Protein AF-A0A563CEE9-F1 (afdb_monomer_lite)

Foldseek 3Di:
DDDDDPPDDPPDDDPDPDDLPQADPVRHGVDDDDDPDDCVPCVVPPDPPDDDLLQALVSLLVVLVPDDPVVLVVDDDDYPSNVVNSVLVVCVVVVDPVNVVVVVVVCCVPVNDDDDDDPPPDDPPDQPDDPPDGDDDDPPPPVVVVVVVVD

Sequence (151 aa):
MQKNQLYQEANMSTATNQAVNGRDENGRFAIGNKPTVGFHTNPERRSDGRWRKEDSVTYQYRRMLAMTDDELDAFIPETQAQKIAKMRIMRAVRDDDKSLAETKEITDRTEGKARQNIGIETDEKAVPIIRGFVIPTLPDGYIDEHIAKAR

Secondary structure (DSSP, 8-state):
--------------SS----TTB-TTSSBSS----SSSTTT-GGGS-S----GGG-HHHHHHHHTTS-HHHHHHPPP-SHHHHHHHHHHHHHHTT-HHHHHHHHHHHHHHT-PPPP-------TTS--EETTEE--PPPTTHHHHHHHTT-

Radius of gyration: 38.76 Å; chains: 1; bounding box: 78×54×120 Å

Structure (mmCIF, N/CA/C/O backbone):
data_AF-A0A563CEE9-F1
#
_entry.id   AF-A0A563CEE9-F1
#
loop_
_atom_site.group_PDB
_atom_site.id
_atom_site.type_symbol
_atom_site.label_atom_id
_atom_site.label_alt_id
_atom_site.label_comp_id
_atom_site.label_asym_id
_atom_site.label_entity_id
_atom_site.label_seq_id
_atom_site.pdbx_PDB_ins_code
_atom_site.Cartn_x
_atom_site.Cartn_y
_atom_site.Cartn_z
_atom_site.occupancy
_atom_site.B_iso_or_equiv
_atom_site.auth_seq_id
_atom_site.auth_comp_id
_atom_site.auth_asym_id
_atom_site.auth_atom_id
_atom_site.pdbx_PDB_model_num
ATOM 1 N N . MET A 1 1 ? 59.895 20.267 -48.306 1.00 39.19 1 MET A N 1
ATOM 2 C CA . MET A 1 1 ? 60.537 21.143 -47.304 1.00 39.19 1 MET A CA 1
ATOM 3 C C . MET A 1 1 ? 59.492 21.545 -46.279 1.00 39.19 1 MET A C 1
ATOM 5 O O . MET A 1 1 ? 58.418 21.977 -46.668 1.00 39.19 1 MET A O 1
ATOM 9 N N . GLN A 1 2 ? 59.797 21.315 -45.003 1.00 42.09 2 GLN A N 1
ATOM 10 C CA . GLN A 1 2 ? 58.998 21.689 -43.833 1.00 42.09 2 GLN A CA 1
ATOM 11 C C . GLN A 1 2 ? 58.741 23.201 -43.769 1.00 42.09 2 GLN A C 1
ATOM 13 O O . GLN A 1 2 ? 59.584 23.975 -44.220 1.00 42.09 2 GLN A O 1
ATOM 18 N N . LYS A 1 3 ? 57.669 23.598 -43.072 1.00 39.09 3 LYS A N 1
ATOM 19 C CA . LYS A 1 3 ? 57.763 24.551 -41.952 1.00 39.09 3 LYS A CA 1
ATOM 20 C C . LYS A 1 3 ? 56.508 24.464 -41.078 1.00 39.09 3 LYS A C 1
ATOM 22 O O . LYS A 1 3 ? 55.465 25.022 -41.393 1.00 39.09 3 LYS A O 1
ATOM 27 N N . ASN A 1 4 ? 56.666 23.731 -39.975 1.00 47.94 4 ASN A N 1
ATOM 28 C CA . ASN A 1 4 ? 55.843 23.827 -38.777 1.00 47.94 4 ASN A CA 1
ATOM 29 C C . ASN A 1 4 ? 55.803 25.291 -38.329 1.00 47.94 4 ASN A C 1
ATOM 31 O O . ASN A 1 4 ? 56.856 25.867 -38.056 1.00 47.94 4 ASN A O 1
ATOM 35 N N . GLN A 1 5 ? 54.616 25.878 -38.220 1.00 45.66 5 GLN A N 1
ATOM 36 C CA . GLN A 1 5 ? 54.430 27.088 -37.428 1.00 45.66 5 GLN A CA 1
ATOM 37 C C . GLN A 1 5 ? 53.781 26.663 -36.115 1.00 45.66 5 GLN A C 1
ATOM 39 O O . GLN A 1 5 ? 52.576 26.459 -36.018 1.00 45.66 5 GLN A O 1
ATOM 44 N N . LEU A 1 6 ? 54.653 26.431 -35.132 1.00 40.00 6 LEU A N 1
ATOM 45 C CA . LEU A 1 6 ? 54.312 26.369 -33.719 1.00 40.00 6 LEU A CA 1
ATOM 46 C C . LEU A 1 6 ? 53.615 27.681 -33.345 1.00 40.00 6 LEU A C 1
ATOM 48 O O . LEU A 1 6 ? 54.248 28.736 -33.357 1.00 40.00 6 LEU A O 1
ATOM 52 N N . TYR A 1 7 ? 52.331 27.609 -33.004 1.00 44.75 7 TYR A N 1
ATOM 53 C CA . TYR A 1 7 ? 51.669 28.679 -32.273 1.00 44.75 7 TYR A CA 1
ATOM 54 C C . TYR A 1 7 ? 52.314 28.744 -30.887 1.00 44.75 7 TYR A C 1
ATOM 56 O O . TYR A 1 7 ? 52.130 27.856 -30.058 1.00 44.75 7 TYR A O 1
ATOM 64 N N . GLN A 1 8 ? 53.147 29.759 -30.665 1.00 46.97 8 GLN A N 1
ATOM 65 C CA . GLN A 1 8 ? 53.624 30.097 -29.333 1.00 46.97 8 GLN A CA 1
ATOM 66 C C . GLN A 1 8 ? 52.445 30.689 -28.559 1.00 46.97 8 GLN A C 1
ATOM 68 O O . GLN A 1 8 ? 52.045 31.827 -28.800 1.00 46.97 8 GLN A O 1
ATOM 73 N N . GLU A 1 9 ? 51.869 29.902 -27.654 1.00 49.38 9 GLU A N 1
ATOM 74 C CA . GLU A 1 9 ? 50.927 30.402 -26.658 1.00 49.38 9 GLU A CA 1
ATOM 75 C C . GLU A 1 9 ? 51.683 31.358 -25.729 1.00 49.38 9 GLU A C 1
ATOM 77 O O . GLU A 1 9 ? 52.575 30.964 -24.973 1.00 49.38 9 GLU A O 1
ATOM 82 N N . ALA A 1 10 ? 51.368 32.648 -25.833 1.00 44.09 10 ALA A N 1
ATOM 83 C CA . ALA A 1 10 ? 51.857 33.660 -24.916 1.00 44.09 10 ALA A CA 1
ATOM 84 C C . ALA A 1 10 ? 51.265 33.385 -23.524 1.00 44.09 10 ALA A C 1
ATOM 86 O O . ALA A 1 10 ? 50.121 33.733 -23.238 1.00 44.09 10 ALA A O 1
ATOM 87 N N . ASN A 1 11 ? 52.050 32.738 -22.661 1.00 51.03 11 ASN A N 1
ATOM 88 C CA . ASN A 1 11 ? 51.728 32.560 -21.248 1.00 51.03 11 ASN A CA 1
ATOM 89 C C . ASN A 1 11 ? 51.776 33.919 -20.534 1.00 51.03 11 ASN A C 1
ATOM 91 O O . ASN A 1 11 ? 52.818 34.340 -20.033 1.00 51.03 11 ASN A O 1
ATOM 95 N N . MET A 1 12 ? 50.638 34.609 -20.496 1.00 49.78 12 MET A N 1
ATOM 96 C CA . MET A 1 12 ? 50.427 35.771 -19.636 1.00 49.78 12 MET A CA 1
ATOM 97 C C . MET A 1 12 ? 50.393 35.313 -18.172 1.00 49.78 12 MET A C 1
ATOM 99 O O . MET A 1 12 ? 49.578 34.470 -17.790 1.00 49.78 12 MET A O 1
ATOM 103 N N . SER A 1 13 ? 51.284 35.859 -17.341 1.00 51.66 13 SER A N 1
ATOM 104 C CA . SER A 1 13 ? 51.340 35.540 -15.914 1.00 51.66 13 SER A CA 1
ATOM 105 C C . SER A 1 13 ? 50.078 36.044 -15.211 1.00 51.66 13 SER A C 1
ATOM 107 O O . SER A 1 13 ? 49.815 37.241 -15.121 1.00 51.66 13 SER A O 1
ATOM 109 N N . THR A 1 14 ? 49.2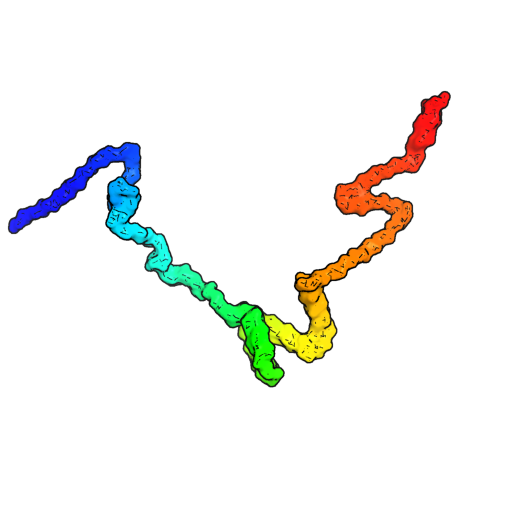69 35.111 -14.715 1.00 54.09 14 THR A N 1
ATOM 110 C CA . THR A 1 14 ? 48.040 35.419 -13.975 1.00 54.09 14 THR A CA 1
ATOM 111 C C . THR A 1 14 ? 48.295 35.219 -12.481 1.00 54.09 14 THR A C 1
ATOM 113 O O . THR A 1 14 ? 48.956 34.262 -12.089 1.00 54.09 14 THR A O 1
ATOM 116 N N . ALA A 1 15 ? 47.760 36.100 -11.629 1.00 60.78 15 ALA A N 1
ATOM 117 C CA . ALA A 1 15 ? 47.974 36.100 -10.173 1.00 60.78 15 ALA A CA 1
ATOM 118 C C . ALA A 1 15 ? 47.393 34.877 -9.424 1.00 60.78 15 ALA A C 1
ATOM 120 O O . ALA A 1 15 ? 47.476 34.798 -8.200 1.00 60.78 15 ALA A O 1
ATOM 121 N N . THR A 1 16 ? 46.788 33.923 -10.135 1.00 60.62 16 THR A N 1
ATOM 122 C CA . THR A 1 16 ? 46.193 32.718 -9.551 1.00 60.62 16 THR A CA 1
ATOM 123 C C . THR A 1 16 ? 46.638 31.491 -10.341 1.00 60.62 16 THR A C 1
ATOM 125 O O . THR A 1 16 ? 46.654 31.519 -11.568 1.00 60.62 16 THR A O 1
ATOM 128 N N . ASN A 1 17 ? 46.962 30.395 -9.646 1.00 59.94 17 ASN A N 1
ATOM 129 C CA . ASN A 1 17 ? 47.381 29.113 -10.242 1.00 59.94 17 ASN A CA 1
ATOM 130 C C . ASN A 1 17 ? 46.241 28.371 -10.973 1.00 59.94 17 ASN A C 1
ATOM 132 O O . ASN A 1 17 ? 46.300 27.154 -11.150 1.00 59.94 17 ASN A O 1
ATOM 136 N N . GLN A 1 18 ? 45.166 29.062 -11.352 1.00 61.28 18 GLN A N 1
ATOM 137 C CA . GLN A 1 18 ? 44.087 28.444 -12.104 1.00 61.28 18 GLN A CA 1
ATOM 138 C C . GLN A 1 18 ? 44.469 28.410 -13.580 1.00 61.28 18 GLN A C 1
ATOM 140 O O . GLN A 1 18 ? 44.659 29.447 -14.208 1.00 61.28 18 GLN A O 1
ATOM 145 N N . ALA A 1 19 ? 44.576 27.205 -14.140 1.00 59.06 19 ALA A N 1
ATOM 146 C CA . ALA A 1 19 ? 44.767 27.029 -15.571 1.00 59.06 19 ALA A CA 1
ATOM 147 C C . ALA A 1 19 ? 43.533 27.573 -16.316 1.00 59.06 19 ALA A C 1
ATOM 149 O O . ALA A 1 19 ? 42.444 27.001 -16.236 1.00 59.06 19 ALA A O 1
ATOM 150 N N . VAL A 1 20 ? 43.703 28.681 -17.040 1.00 60.09 20 VAL A N 1
ATOM 151 C CA . VAL A 1 20 ? 42.645 29.349 -17.826 1.00 60.09 20 VAL A CA 1
ATOM 152 C C . VAL A 1 20 ? 42.564 28.773 -19.249 1.00 60.09 20 VAL A C 1
ATOM 154 O O . VAL A 1 20 ? 42.127 29.430 -20.188 1.00 60.09 20 VAL A O 1
ATOM 157 N N . ASN A 1 21 ? 42.985 27.523 -19.443 1.00 63.34 21 ASN A N 1
ATOM 158 C CA . ASN A 1 21 ? 42.959 26.907 -20.765 1.00 63.34 21 ASN A CA 1
ATOM 159 C C . ASN A 1 21 ? 41.515 26.534 -21.129 1.00 63.34 21 ASN A C 1
ATOM 161 O O . ASN A 1 21 ? 40.861 25.762 -20.426 1.00 63.34 21 ASN A O 1
ATOM 165 N N . GLY A 1 22 ? 41.011 27.101 -22.230 1.00 67.00 22 GLY A N 1
ATOM 166 C CA . GLY A 1 22 ? 39.672 26.816 -22.754 1.00 67.00 22 GLY A CA 1
ATOM 167 C C . GLY A 1 22 ? 38.534 27.643 -22.146 1.00 67.00 22 GLY A C 1
ATOM 168 O O . GLY A 1 22 ? 37.387 27.189 -22.182 1.00 67.00 22 GLY A O 1
ATOM 169 N N . ARG A 1 23 ? 38.813 28.836 -21.598 1.00 70.75 23 ARG A N 1
ATOM 170 C CA . ARG A 1 23 ? 37.794 29.785 -21.109 1.00 70.75 23 ARG A CA 1
ATOM 171 C C . ARG A 1 23 ? 37.804 31.104 -21.891 1.00 70.75 23 ARG A C 1
ATOM 173 O O . ARG A 1 23 ? 38.849 31.506 -22.388 1.00 70.75 23 ARG A O 1
ATOM 180 N N . ASP A 1 24 ? 36.642 31.739 -22.025 1.00 75.88 24 ASP A N 1
ATOM 181 C CA . ASP A 1 24 ? 36.481 33.070 -22.611 1.00 75.88 24 ASP A CA 1
ATOM 182 C C . ASP A 1 24 ? 36.863 34.181 -21.614 1.00 75.88 24 ASP A C 1
ATOM 184 O O . ASP A 1 24 ? 37.084 33.935 -20.426 1.00 75.88 24 ASP A O 1
ATOM 188 N N . GLU A 1 25 ? 36.928 35.420 -22.102 1.00 75.44 25 GLU A N 1
ATOM 189 C CA . GLU A 1 25 ? 37.231 36.628 -21.314 1.00 75.44 25 GLU A CA 1
ATOM 190 C C . GLU A 1 25 ? 36.255 36.874 -20.146 1.00 75.44 25 GLU A C 1
ATOM 192 O O . GLU A 1 25 ? 36.588 37.567 -19.188 1.00 75.44 25 GLU A O 1
ATOM 197 N N . ASN A 1 26 ? 35.075 36.248 -20.188 1.00 75.00 26 ASN A N 1
ATOM 198 C CA . ASN A 1 26 ? 34.048 36.307 -19.151 1.00 75.00 26 ASN A CA 1
ATOM 199 C C . ASN A 1 26 ? 34.089 35.083 -18.208 1.00 75.00 26 ASN A C 1
ATOM 201 O O . ASN A 1 26 ? 33.186 34.898 -17.388 1.00 75.00 26 ASN A O 1
ATOM 205 N N . GLY A 1 27 ? 35.109 34.223 -18.319 1.00 71.44 27 GLY A N 1
ATOM 206 C CA . GLY A 1 27 ? 35.328 33.044 -17.475 1.00 71.44 27 GLY A CA 1
ATOM 207 C C . GLY A 1 27 ? 34.467 31.815 -17.806 1.00 71.44 27 GLY A C 1
ATOM 208 O O . GLY A 1 27 ? 34.551 30.798 -17.100 1.00 71.44 27 GLY A O 1
ATOM 209 N N . ARG A 1 28 ? 33.654 31.865 -18.867 1.00 74.88 28 ARG A N 1
ATOM 210 C CA . ARG A 1 28 ? 32.862 30.732 -19.378 1.00 74.88 28 ARG A CA 1
ATOM 211 C C . ARG A 1 28 ? 33.749 29.814 -20.208 1.00 74.88 28 ARG A C 1
ATOM 213 O O . ARG A 1 28 ? 34.802 30.216 -20.671 1.00 74.88 28 ARG A O 1
ATOM 220 N N . PHE A 1 29 ? 33.349 28.565 -20.412 1.00 75.38 29 PHE A N 1
ATOM 221 C CA . PHE A 1 29 ? 34.121 27.644 -21.251 1.00 75.38 29 PHE A CA 1
ATOM 222 C C . PHE A 1 29 ? 33.949 27.992 -22.737 1.00 75.38 29 PHE A C 1
ATOM 224 O O . PHE A 1 29 ? 32.821 28.047 -23.221 1.00 75.38 29 PHE A O 1
ATOM 231 N N . ALA A 1 30 ? 35.057 28.202 -23.450 1.00 68.12 30 ALA A N 1
ATOM 232 C CA . ALA A 1 30 ? 35.077 28.608 -24.859 1.00 68.12 30 ALA A CA 1
ATOM 233 C C . ALA A 1 30 ? 34.557 27.507 -25.805 1.00 68.12 30 ALA A C 1
ATOM 235 O O . ALA A 1 30 ? 33.985 27.792 -26.853 1.00 68.12 30 ALA A O 1
ATOM 236 N N . ILE A 1 31 ? 34.717 26.239 -25.415 1.00 65.56 31 ILE A N 1
ATOM 237 C CA . ILE A 1 31 ? 34.140 25.059 -26.069 1.00 65.56 31 ILE A CA 1
ATOM 238 C C . ILE A 1 31 ? 33.432 24.232 -24.997 1.00 65.56 31 ILE A C 1
ATOM 240 O O . ILE A 1 31 ? 33.919 24.125 -23.872 1.00 65.56 31 ILE A O 1
ATOM 244 N N . GLY A 1 32 ? 32.266 23.674 -25.344 1.00 65.31 32 GLY A N 1
ATOM 245 C CA . GLY A 1 32 ? 31.358 22.991 -24.420 1.00 65.31 32 GLY A CA 1
ATOM 246 C C . GLY A 1 32 ? 32.079 22.087 -23.420 1.00 65.31 32 GLY A C 1
ATOM 247 O O . GLY A 1 32 ? 32.660 21.069 -23.792 1.00 65.31 32 GLY A O 1
ATOM 248 N N . ASN A 1 33 ? 32.013 22.458 -22.141 1.00 69.69 33 ASN A N 1
ATOM 249 C CA . ASN A 1 33 ? 32.624 21.697 -21.062 1.00 69.69 33 ASN A CA 1
ATOM 250 C C . ASN A 1 33 ? 31.794 20.444 -20.782 1.00 69.69 33 ASN A C 1
ATOM 252 O O . ASN A 1 33 ? 30.830 20.470 -20.016 1.00 69.69 33 ASN A O 1
ATOM 256 N N . LYS A 1 34 ? 32.148 19.343 -21.442 1.00 66.00 34 LYS A N 1
ATOM 257 C CA . LYS A 1 34 ? 31.639 18.026 -21.074 1.00 66.00 34 LYS A CA 1
ATOM 258 C C . LYS A 1 34 ? 32.531 17.493 -19.955 1.00 66.00 34 LYS A C 1
ATOM 260 O O . LYS A 1 34 ? 33.723 17.312 -20.197 1.00 66.00 34 LYS A O 1
ATOM 265 N N . PRO A 1 35 ? 31.992 17.227 -18.753 1.00 69.31 35 PRO A N 1
ATOM 266 C CA . PRO A 1 35 ? 32.803 16.674 -17.683 1.00 69.31 35 PRO A CA 1
ATOM 267 C C . PRO A 1 35 ? 33.367 15.317 -18.120 1.00 69.31 35 PRO A C 1
ATOM 269 O O . PRO A 1 35 ? 32.661 14.510 -18.731 1.00 69.31 35 PRO A O 1
ATOM 272 N N . THR A 1 36 ? 34.645 15.071 -17.816 1.00 69.12 36 THR A N 1
ATOM 273 C CA . THR A 1 36 ? 35.376 13.846 -18.195 1.00 69.12 36 THR A CA 1
ATOM 274 C C . THR A 1 36 ? 34.655 12.578 -17.726 1.00 69.12 36 THR A C 1
ATOM 276 O O . THR A 1 36 ? 34.704 11.538 -18.381 1.00 69.12 36 THR A O 1
ATOM 279 N N . VAL A 1 37 ? 33.919 12.683 -16.619 1.00 67.31 37 VAL A N 1
ATOM 280 C CA . VAL A 1 37 ? 33.059 11.636 -16.068 1.00 67.31 37 VAL A CA 1
ATOM 281 C C . VAL A 1 37 ? 31.636 12.174 -15.886 1.00 67.31 37 VAL A C 1
ATOM 283 O O . VAL A 1 37 ? 31.444 13.276 -15.377 1.00 67.31 37 VAL A O 1
ATOM 286 N N . GLY A 1 38 ? 30.622 11.418 -16.314 1.00 68.62 38 GLY A N 1
ATOM 287 C CA . GLY A 1 38 ? 29.217 11.806 -16.161 1.00 68.62 38 GLY A CA 1
ATOM 288 C C . GLY A 1 38 ? 28.229 10.782 -16.722 1.00 68.62 38 GLY A C 1
ATOM 289 O O . GLY A 1 38 ? 28.604 9.673 -17.104 1.00 68.62 38 GLY A O 1
ATOM 290 N N . PHE A 1 39 ? 26.948 11.160 -16.792 1.00 65.25 39 PHE A N 1
ATOM 291 C CA . PHE A 1 39 ? 2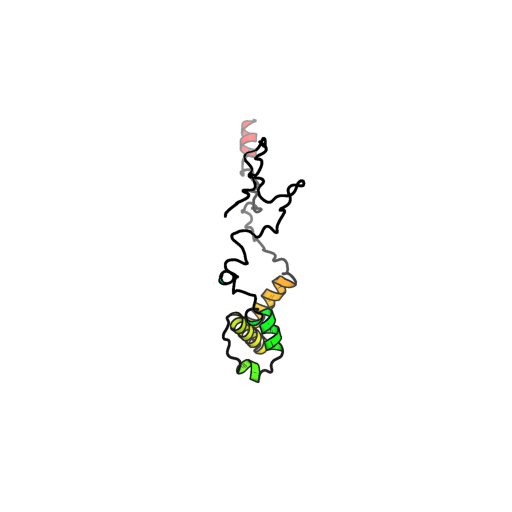5.851 10.304 -17.278 1.00 65.25 39 PHE A CA 1
ATOM 292 C C . PHE A 1 39 ? 26.004 9.833 -18.736 1.00 65.25 39 PHE A C 1
ATOM 294 O O . PHE A 1 39 ? 25.261 8.951 -19.173 1.00 65.25 39 PHE A O 1
ATOM 301 N N . HIS A 1 40 ? 26.912 10.446 -19.497 1.00 68.00 40 HIS A N 1
ATO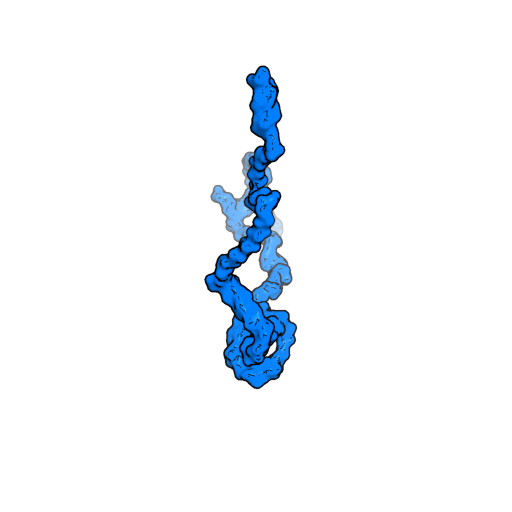M 302 C CA . HIS A 1 40 ? 27.296 10.095 -20.867 1.00 68.00 40 HIS A CA 1
ATOM 303 C C . HIS A 1 40 ? 28.454 9.092 -20.940 1.00 68.00 40 HIS A C 1
ATOM 305 O O . HIS A 1 40 ? 28.584 8.425 -21.957 1.00 68.00 40 HIS A O 1
ATOM 311 N N . THR A 1 41 ? 29.275 8.974 -19.891 1.00 74.69 41 THR A N 1
ATOM 312 C CA . THR A 1 41 ? 30.490 8.139 -19.891 1.00 74.69 41 THR A CA 1
ATOM 313 C C . THR A 1 41 ? 30.187 6.673 -19.585 1.00 74.69 41 THR A C 1
ATOM 315 O O . THR A 1 41 ? 30.772 5.796 -20.199 1.00 74.69 41 THR A O 1
ATOM 318 N N . ASN A 1 42 ? 29.258 6.401 -18.661 1.00 70.38 42 ASN A N 1
ATOM 319 C CA . ASN A 1 42 ? 28.846 5.043 -18.285 1.00 70.38 42 ASN A CA 1
ATOM 320 C C . ASN A 1 42 ? 27.313 4.937 -18.288 1.00 70.38 42 ASN A C 1
ATOM 322 O O . ASN A 1 42 ? 26.693 4.995 -17.221 1.00 70.38 42 ASN A O 1
ATOM 326 N N . PRO A 1 43 ? 26.678 4.823 -19.468 1.00 69.88 43 PRO A N 1
ATOM 327 C CA . PRO A 1 43 ? 25.222 4.737 -19.577 1.00 69.88 43 PRO A CA 1
ATOM 328 C C . PRO A 1 43 ? 24.643 3.502 -18.870 1.00 69.88 43 PRO A C 1
ATOM 330 O O . PRO A 1 43 ? 23.510 3.558 -18.410 1.00 69.88 43 PRO A O 1
ATOM 333 N N . GLU A 1 44 ? 25.431 2.439 -18.707 1.00 72.25 44 GLU A N 1
ATOM 334 C CA . GLU A 1 44 ? 25.078 1.215 -17.970 1.00 72.25 44 GLU A CA 1
ATOM 335 C C . GLU A 1 44 ? 24.920 1.436 -16.456 1.00 72.25 44 GLU A C 1
ATOM 337 O O . GLU A 1 44 ? 24.208 0.694 -15.794 1.00 72.25 44 GLU A O 1
ATOM 342 N N . ARG A 1 45 ? 25.536 2.488 -15.891 1.00 68.12 45 ARG A N 1
ATOM 343 C CA . ARG A 1 45 ? 25.342 2.885 -14.480 1.00 68.12 45 ARG A CA 1
ATOM 344 C C . ARG A 1 45 ? 24.076 3.711 -14.262 1.00 68.12 45 ARG A C 1
ATOM 346 O O . ARG A 1 45 ? 23.823 4.173 -13.149 1.00 68.12 45 ARG A O 1
ATOM 353 N N . ARG A 1 46 ? 23.295 3.966 -15.314 1.00 68.56 46 ARG A N 1
ATOM 354 C CA . ARG A 1 46 ? 21.969 4.561 -15.152 1.00 68.56 46 ARG A CA 1
ATOM 355 C C . ARG A 1 46 ? 21.097 3.506 -14.486 1.00 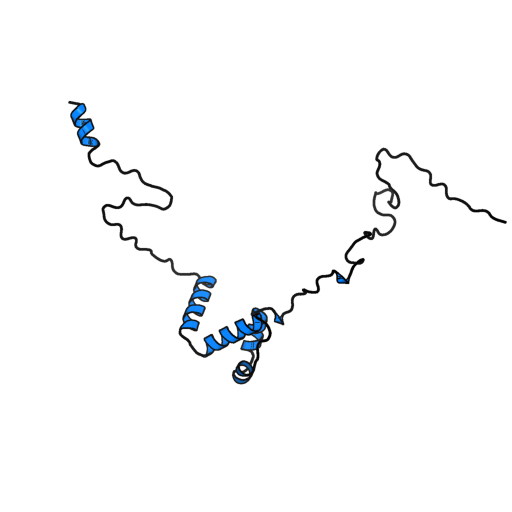68.56 46 ARG A C 1
ATOM 357 O O . ARG A 1 46 ? 20.951 2.426 -15.038 1.00 68.56 46 ARG A O 1
ATOM 364 N N . SER A 1 47 ? 20.547 3.833 -13.316 1.00 65.19 47 SER A N 1
ATOM 365 C CA . SER A 1 47 ? 19.621 2.950 -12.601 1.00 65.19 47 SER A CA 1
ATOM 366 C C . SER A 1 47 ? 18.568 2.394 -13.568 1.00 65.19 47 SER A C 1
ATOM 368 O O . SER A 1 47 ? 17.828 3.146 -14.211 1.00 65.19 47 SER A O 1
ATOM 370 N N . ASP A 1 48 ? 18.543 1.073 -13.681 1.00 65.19 48 ASP A N 1
ATOM 371 C CA . ASP A 1 48 ? 17.516 0.272 -14.341 1.00 65.19 48 ASP A CA 1
ATOM 372 C C . ASP A 1 48 ? 16.236 0.178 -13.491 1.00 65.19 48 ASP A C 1
ATOM 374 O O . ASP A 1 48 ? 15.167 -0.149 -14.013 1.00 65.19 48 ASP A O 1
ATOM 378 N N . GLY A 1 49 ? 16.324 0.564 -12.211 1.00 66.81 49 GLY A N 1
ATOM 379 C CA . GLY A 1 49 ? 15.249 0.686 -11.223 1.00 66.81 49 GLY A CA 1
ATOM 380 C C . GLY A 1 49 ? 14.270 1.828 -11.498 1.00 66.81 49 GLY A C 1
ATOM 381 O O . GLY A 1 49 ? 13.930 2.610 -10.609 1.00 66.81 49 GLY A O 1
ATOM 382 N N . ARG A 1 50 ? 13.820 1.956 -12.748 1.00 73.56 50 ARG A N 1
ATOM 383 C CA . ARG A 1 50 ? 12.704 2.831 -13.101 1.00 73.56 50 ARG A CA 1
ATOM 384 C C . ARG A 1 50 ? 11.449 2.328 -12.406 1.00 73.56 50 ARG A C 1
ATOM 386 O O . ARG A 1 50 ? 11.203 1.126 -12.353 1.00 73.56 50 ARG A O 1
ATOM 393 N N . TRP A 1 51 ? 10.640 3.264 -11.924 1.00 79.94 51 TRP A N 1
ATOM 394 C CA . TRP A 1 51 ? 9.340 2.939 -11.358 1.00 79.94 51 TRP A CA 1
ATOM 395 C C . TRP A 1 51 ? 8.494 2.179 -12.384 1.00 79.94 51 TRP A C 1
ATOM 397 O O . TRP A 1 51 ? 8.294 2.649 -13.507 1.00 79.94 51 TRP A O 1
ATOM 407 N N . ARG A 1 52 ? 8.002 1.007 -11.983 1.00 80.88 52 ARG A N 1
ATOM 408 C CA . ARG A 1 52 ? 7.040 0.214 -12.742 1.00 80.88 52 ARG A CA 1
ATOM 409 C C . ARG A 1 52 ? 5.703 0.292 -12.030 1.00 80.88 52 ARG A C 1
ATOM 411 O O . ARG A 1 52 ? 5.620 0.113 -10.815 1.00 80.88 52 ARG A O 1
ATOM 418 N N . LYS A 1 53 ? 4.641 0.559 -12.786 1.00 82.25 53 LYS A N 1
ATOM 419 C CA . LYS A 1 53 ? 3.287 0.635 -12.222 1.00 82.25 53 LYS A CA 1
ATOM 420 C C . LYS A 1 53 ? 2.853 -0.713 -11.649 1.00 82.25 53 LYS A C 1
ATOM 422 O O . LYS A 1 53 ? 2.104 -0.750 -10.682 1.00 82.25 53 LYS A O 1
ATOM 427 N N . GLU A 1 54 ? 3.371 -1.808 -12.196 1.00 83.81 54 GLU A N 1
ATOM 428 C CA . GLU A 1 54 ? 3.093 -3.176 -11.769 1.00 83.81 54 GLU A CA 1
ATOM 429 C C . GLU A 1 54 ? 3.550 -3.450 -10.327 1.00 83.81 54 GLU A C 1
ATOM 431 O O . GLU A 1 54 ? 2.935 -4.274 -9.644 1.00 83.81 54 GLU A O 1
ATOM 436 N N . ASP A 1 55 ? 4.551 -2.709 -9.845 1.00 82.38 55 ASP A N 1
ATOM 437 C CA . ASP A 1 55 ? 5.076 -2.794 -8.478 1.00 82.38 55 ASP A CA 1
ATOM 438 C C . ASP A 1 55 ? 4.310 -1.887 -7.498 1.00 82.38 55 ASP A C 1
ATOM 440 O O . ASP A 1 55 ? 4.547 -1.911 -6.290 1.00 82.38 55 ASP A O 1
ATOM 444 N N . SER A 1 56 ? 3.359 -1.086 -7.992 1.00 85.38 56 SER A N 1
ATOM 445 C CA . SER A 1 56 ? 2.528 -0.212 -7.169 1.00 85.38 56 SER A CA 1
ATOM 446 C C . SER A 1 56 ? 1.234 -0.901 -6.743 1.00 85.38 56 SER A C 1
ATOM 448 O O . SER A 1 56 ? 0.403 -1.287 -7.566 1.00 85.38 56 SER A O 1
ATOM 450 N N . VAL A 1 57 ? 1.008 -0.961 -5.430 1.00 84.38 57 VAL A N 1
ATOM 451 C CA . VAL A 1 57 ? -0.224 -1.500 -4.834 1.00 84.38 57 VAL A CA 1
ATOM 452 C C . VAL A 1 57 ? -1.468 -0.746 -5.327 1.00 84.38 57 VAL A C 1
ATOM 454 O O . VAL A 1 57 ? -2.479 -1.365 -5.643 1.00 84.38 57 VAL A O 1
ATOM 457 N N . THR A 1 58 ? -1.388 0.579 -5.479 1.00 83.19 58 THR A N 1
ATOM 458 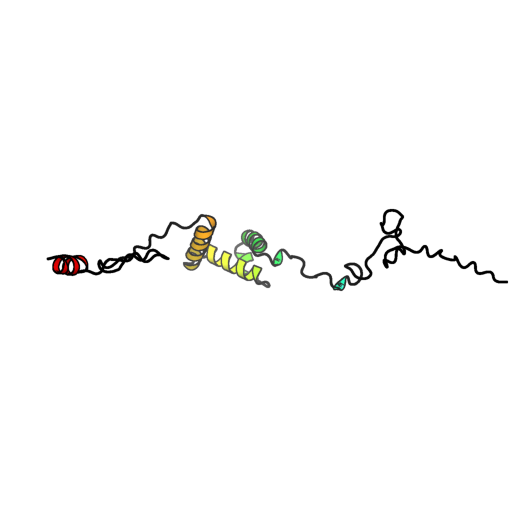C CA . THR A 1 58 ? -2.505 1.407 -5.967 1.00 83.19 58 THR A CA 1
ATOM 459 C C . THR A 1 58 ? -2.929 1.027 -7.383 1.00 83.19 58 THR A C 1
ATOM 461 O O . THR A 1 58 ? -4.122 0.965 -7.681 1.00 83.19 58 THR A O 1
ATOM 464 N N . TYR A 1 59 ? -1.962 0.763 -8.265 1.00 89.12 59 TYR A N 1
ATOM 465 C CA . TYR A 1 59 ? -2.250 0.314 -9.624 1.00 89.12 59 TYR A CA 1
ATOM 466 C C . TYR A 1 59 ? -2.903 -1.070 -9.618 1.00 89.12 59 TYR A C 1
ATOM 468 O O . TYR A 1 59 ? -3.904 -1.271 -10.304 1.00 89.12 59 TYR A O 1
ATOM 476 N N . GLN A 1 60 ? -2.392 -1.997 -8.801 1.00 88.81 60 GLN A N 1
ATOM 477 C CA . GLN A 1 60 ? -2.966 -3.338 -8.697 1.00 88.81 60 GLN A CA 1
ATOM 478 C C . GLN A 1 60 ? -4.385 -3.324 -8.123 1.00 88.81 60 GLN A C 1
ATOM 480 O O . GLN A 1 60 ? -5.229 -4.039 -8.649 1.00 88.81 60 GLN A O 1
ATOM 485 N N . TYR A 1 61 ? -4.695 -2.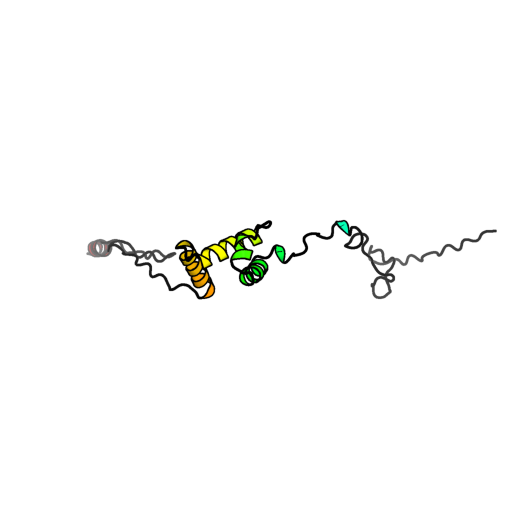464 -7.143 1.00 85.81 61 TYR A N 1
ATOM 486 C CA . TYR A 1 61 ? -6.075 -2.300 -6.672 1.00 85.81 61 TYR A CA 1
ATOM 487 C C . TYR A 1 61 ? -7.008 -1.849 -7.787 1.00 85.81 61 TYR A C 1
ATOM 489 O O . TYR A 1 61 ? -8.028 -2.486 -8.014 1.00 85.81 61 TYR A O 1
ATOM 497 N N . ARG A 1 62 ? -6.648 -0.794 -8.527 1.00 84.88 62 ARG A N 1
ATOM 498 C CA . ARG A 1 62 ? -7.476 -0.316 -9.647 1.00 84.88 62 ARG A CA 1
ATOM 499 C C . ARG A 1 62 ? -7.688 -1.395 -10.701 1.00 84.88 62 ARG A C 1
ATOM 501 O O . ARG A 1 62 ? -8.780 -1.515 -11.236 1.00 84.88 62 ARG A O 1
ATOM 508 N N . ARG A 1 63 ? -6.639 -2.165 -10.993 1.00 88.56 63 ARG A N 1
ATOM 509 C CA . ARG A 1 63 ? -6.691 -3.255 -11.964 1.00 88.56 63 ARG A CA 1
ATOM 510 C C . ARG A 1 63 ? -7.612 -4.382 -11.492 1.00 88.56 63 ARG A C 1
ATOM 512 O O . ARG A 1 63 ? -8.450 -4.812 -12.265 1.00 88.56 63 ARG A O 1
ATOM 519 N N . MET A 1 64 ? -7.452 -4.853 -10.257 1.00 88.81 64 MET A N 1
ATOM 520 C CA . MET A 1 64 ? -8.203 -5.991 -9.711 1.00 88.81 64 MET A CA 1
ATOM 521 C C . MET A 1 64 ? -9.655 -5.649 -9.375 1.00 88.81 64 MET A C 1
ATOM 523 O O . MET A 1 64 ? -10.514 -6.497 -9.546 1.00 88.81 64 MET A O 1
ATOM 527 N N . LEU A 1 65 ? -9.951 -4.410 -8.970 1.00 84.94 65 LEU A N 1
ATOM 528 C CA . LEU A 1 65 ? -11.331 -3.940 -8.781 1.00 84.94 65 LEU A CA 1
ATOM 529 C C . LEU A 1 65 ? -12.112 -3.818 -10.099 1.00 84.94 65 LEU A C 1
ATOM 531 O O . LEU A 1 65 ? -13.332 -3.717 -10.071 1.00 84.94 65 LEU A O 1
ATOM 535 N N . ALA A 1 66 ? -11.419 -3.777 -11.239 1.00 86.31 66 ALA A N 1
ATOM 536 C CA . ALA A 1 66 ? -12.034 -3.766 -12.563 1.00 86.31 66 ALA A CA 1
ATOM 537 C C . ALA A 1 66 ? -12.180 -5.173 -13.175 1.00 86.31 66 ALA A C 1
ATOM 539 O O . ALA A 1 66 ? -12.752 -5.290 -14.256 1.00 86.31 66 ALA A O 1
ATOM 540 N N . MET A 1 67 ? -11.635 -6.211 -12.529 1.00 88.44 67 MET A N 1
ATOM 541 C CA . MET A 1 67 ? -11.802 -7.606 -12.949 1.00 88.44 67 MET A CA 1
ATOM 542 C C . MET A 1 67 ? -13.146 -8.149 -12.462 1.00 88.44 67 MET A C 1
ATOM 544 O O . MET A 1 67 ? -13.704 -7.663 -11.479 1.00 88.44 67 MET A O 1
ATOM 548 N N . THR A 1 68 ? -13.634 -9.186 -13.132 1.00 89.38 68 THR A N 1
ATOM 549 C CA . THR A 1 68 ? -14.712 -10.035 -12.609 1.00 89.38 68 THR A CA 1
ATOM 550 C C . THR A 1 68 ? -14.196 -10.958 -11.498 1.00 89.38 68 THR A C 1
ATOM 552 O O . THR A 1 68 ? -12.989 -11.187 -11.380 1.00 89.38 68 THR A O 1
ATOM 555 N N . ASP A 1 69 ? -15.102 -11.513 -10.691 1.00 86.50 69 ASP A N 1
ATOM 556 C CA . ASP A 1 69 ? -14.733 -12.416 -9.590 1.00 86.50 69 ASP A CA 1
ATOM 557 C C . ASP A 1 69 ? -13.989 -13.668 -10.097 1.00 86.50 69 ASP A C 1
ATOM 559 O O . ASP A 1 69 ? -12.965 -14.051 -9.529 1.00 86.50 69 ASP A O 1
ATOM 563 N N . ASP A 1 70 ? -14.423 -14.238 -11.227 1.00 89.75 70 ASP A N 1
ATOM 564 C CA . ASP A 1 70 ? -13.783 -15.403 -11.856 1.00 89.75 70 ASP A CA 1
ATOM 565 C C . ASP A 1 70 ? -12.346 -15.095 -12.320 1.00 89.75 70 ASP A C 1
ATOM 567 O O . ASP A 1 70 ? -11.419 -15.889 -12.128 1.00 89.75 70 ASP A O 1
ATOM 571 N N . GLU A 1 71 ? -12.133 -13.915 -12.910 1.00 90.56 71 GLU A N 1
ATOM 572 C CA . GLU A 1 71 ? -10.807 -13.452 -13.332 1.00 90.56 71 GLU A CA 1
ATOM 573 C C . GLU A 1 71 ? -9.886 -13.205 -12.133 1.00 90.56 71 GLU A C 1
ATOM 575 O O . GLU A 1 71 ? -8.690 -13.517 -12.184 1.00 90.56 71 GLU A O 1
ATOM 580 N N . LEU A 1 72 ? -10.432 -12.661 -11.043 1.00 88.81 72 LEU A N 1
ATOM 581 C CA . LEU A 1 72 ? -9.688 -12.415 -9.815 1.00 88.81 72 LEU A CA 1
ATOM 582 C C . LEU A 1 72 ? -9.252 -13.727 -9.151 1.00 88.81 72 LEU A C 1
ATOM 584 O O . LEU A 1 72 ? -8.104 -13.841 -8.699 1.00 88.81 72 LEU A O 1
ATOM 588 N N . ASP A 1 73 ? -10.130 -14.728 -9.117 1.00 88.50 73 ASP A N 1
ATOM 589 C CA . ASP A 1 73 ? -9.819 -16.048 -8.574 1.00 88.50 73 ASP A CA 1
ATOM 590 C C . ASP A 1 73 ? -8.712 -16.732 -9.386 1.00 88.50 73 ASP A C 1
ATOM 592 O O . ASP A 1 73 ? -7.720 -17.189 -8.797 1.00 88.50 73 ASP A O 1
ATOM 596 N N . ALA A 1 74 ? -8.790 -16.673 -10.719 1.00 93.12 74 ALA A N 1
ATOM 597 C CA . ALA A 1 74 ? -7.781 -17.214 -11.631 1.00 93.12 74 ALA A CA 1
ATOM 598 C C . ALA A 1 74 ? -6.431 -16.461 -11.612 1.00 93.12 74 ALA A C 1
ATOM 600 O O . ALA A 1 74 ? -5.410 -17.003 -12.041 1.00 93.12 74 ALA A O 1
ATOM 601 N N . PHE A 1 75 ? -6.382 -15.222 -11.113 1.00 91.31 75 PHE A N 1
ATOM 602 C CA . PHE A 1 75 ? -5.176 -14.391 -11.162 1.00 91.31 75 PHE A CA 1
ATOM 603 C C . PHE A 1 75 ? -4.056 -14.887 -10.223 1.00 91.31 75 PHE A C 1
ATOM 605 O O . PHE A 1 75 ? -4.199 -14.853 -8.998 1.00 91.31 75 PHE A O 1
ATOM 612 N N . ILE A 1 76 ? -2.898 -15.286 -10.761 1.00 92.56 76 ILE A N 1
ATOM 613 C CA . ILE A 1 76 ? -1.734 -15.728 -9.968 1.00 92.56 76 ILE A CA 1
ATOM 614 C C . ILE A 1 76 ? -0.785 -14.536 -9.731 1.00 92.56 76 ILE A C 1
ATOM 616 O O . ILE A 1 76 ? -0.270 -13.977 -10.698 1.00 92.56 76 ILE A O 1
ATOM 620 N N . PRO A 1 77 ? -0.538 -14.119 -8.472 1.00 90.94 77 PRO A N 1
ATOM 621 C CA . PRO A 1 77 ? 0.340 -12.990 -8.183 1.00 90.94 77 PRO A CA 1
ATOM 622 C C . PRO A 1 77 ? 1.824 -13.373 -8.290 1.00 90.94 77 PRO A C 1
ATOM 624 O O . PRO A 1 77 ? 2.279 -14.313 -7.643 1.00 90.94 77 PRO A O 1
ATOM 627 N N . GLU A 1 78 ? 2.589 -12.578 -9.034 1.00 89.31 78 GLU A N 1
ATOM 628 C CA . GLU A 1 78 ? 4.044 -12.713 -9.194 1.00 89.31 78 GLU A CA 1
ATOM 629 C C . GLU A 1 78 ? 4.810 -11.736 -8.292 1.00 89.31 78 GLU A C 1
ATOM 631 O O . GLU A 1 78 ? 5.852 -12.071 -7.730 1.00 89.31 78 GLU A O 1
ATOM 636 N N . THR A 1 79 ? 4.281 -10.519 -8.115 1.00 88.44 79 THR A N 1
ATOM 637 C CA . THR A 1 79 ? 4.915 -9.472 -7.297 1.00 88.44 79 THR A CA 1
ATOM 638 C C . THR A 1 79 ? 4.282 -9.364 -5.910 1.00 88.44 79 THR A C 1
ATOM 640 O O . THR A 1 79 ? 3.118 -9.713 -5.691 1.00 88.44 79 THR A O 1
ATOM 643 N N . GLN A 1 80 ? 5.026 -8.814 -4.942 1.00 86.62 80 GLN A N 1
ATOM 644 C CA . GLN A 1 80 ? 4.490 -8.570 -3.594 1.00 86.62 80 GLN A CA 1
ATOM 645 C C . GLN A 1 80 ? 3.299 -7.604 -3.622 1.00 86.62 80 GLN A C 1
ATOM 647 O O . GLN A 1 80 ? 2.320 -7.809 -2.907 1.00 86.62 80 GLN A O 1
ATOM 652 N N . ALA A 1 81 ? 3.342 -6.593 -4.495 1.00 84.38 81 ALA A N 1
ATOM 653 C CA . ALA A 1 81 ? 2.241 -5.651 -4.672 1.00 84.38 81 ALA A CA 1
ATOM 654 C C . ALA A 1 81 ? 0.960 -6.349 -5.152 1.00 84.38 81 ALA A C 1
ATOM 656 O O . ALA A 1 81 ? -0.118 -6.094 -4.618 1.00 84.38 81 ALA A O 1
ATOM 657 N N . GLN A 1 82 ? 1.082 -7.274 -6.109 1.00 88.94 82 GLN A N 1
ATOM 658 C CA . GLN A 1 82 ? -0.033 -8.094 -6.582 1.00 88.94 82 GLN A CA 1
ATOM 659 C C . GLN A 1 82 ? -0.575 -9.007 -5.478 1.00 88.94 82 GLN A C 1
ATOM 661 O O . GLN A 1 82 ? -1.787 -9.097 -5.293 1.00 88.94 82 GLN A O 1
ATOM 666 N N . LYS A 1 83 ? 0.309 -9.648 -4.706 1.00 88.75 83 LYS A N 1
ATOM 667 C CA . LYS A 1 83 ? -0.086 -10.532 -3.603 1.00 88.75 83 LYS A CA 1
ATOM 668 C C . LYS A 1 83 ? -0.874 -9.784 -2.527 1.00 88.75 83 LYS A C 1
ATOM 670 O O . LYS A 1 83 ? -1.924 -10.259 -2.102 1.00 88.75 83 LYS A O 1
ATOM 675 N N . ILE A 1 84 ? -0.392 -8.612 -2.113 1.00 86.75 84 ILE A N 1
ATOM 676 C CA . ILE A 1 84 ? -1.066 -7.761 -1.123 1.00 86.75 84 ILE A CA 1
ATOM 677 C C . ILE A 1 84 ? -2.439 -7.326 -1.645 1.00 86.75 84 ILE A C 1
ATOM 679 O O . ILE A 1 84 ? -3.431 -7.451 -0.927 1.00 86.75 84 ILE A O 1
ATOM 683 N N . ALA A 1 85 ? -2.506 -6.870 -2.900 1.00 86.88 85 ALA A N 1
ATOM 684 C CA . ALA A 1 85 ? -3.750 -6.397 -3.491 1.00 86.88 85 ALA A CA 1
ATOM 685 C C . ALA A 1 85 ? -4.809 -7.509 -3.595 1.00 86.88 85 ALA A C 1
ATOM 687 O O . ALA A 1 85 ? -5.931 -7.315 -3.125 1.00 86.88 85 ALA A O 1
ATOM 688 N N . LYS A 1 86 ? -4.437 -8.692 -4.114 1.00 88.75 86 LYS A N 1
ATOM 689 C CA . LYS A 1 86 ? -5.354 -9.840 -4.234 1.00 88.75 86 LYS A CA 1
ATOM 690 C C . LYS A 1 86 ? -5.881 -10.268 -2.866 1.00 88.75 86 LYS A C 1
ATOM 692 O O . LYS A 1 86 ? -7.082 -10.458 -2.706 1.00 88.75 86 LYS A O 1
ATOM 697 N N . MET A 1 87 ? -4.997 -10.376 -1.871 1.00 86.38 87 MET A N 1
ATOM 698 C CA . MET A 1 87 ? -5.382 -10.765 -0.511 1.00 86.38 87 MET A CA 1
ATOM 699 C C . MET A 1 87 ? -6.370 -9.785 0.117 1.00 86.38 87 MET A C 1
ATOM 701 O O . MET A 1 87 ? -7.327 -10.226 0.749 1.00 86.38 87 MET A O 1
ATOM 705 N N . ARG A 1 88 ? -6.163 -8.473 -0.051 1.00 83.19 88 ARG A N 1
ATOM 706 C CA . ARG A 1 88 ? -7.077 -7.482 0.524 1.00 83.19 88 ARG A CA 1
ATOM 707 C C . ARG A 1 88 ? -8.443 -7.497 -0.165 1.00 83.19 88 ARG A C 1
ATOM 709 O O . ARG A 1 88 ? -9.449 -7.459 0.532 1.00 83.19 88 ARG A O 1
ATOM 716 N N . ILE A 1 89 ? -8.496 -7.589 -1.495 1.00 84.00 89 ILE A N 1
ATOM 717 C CA . ILE A 1 89 ? -9.781 -7.629 -2.215 1.00 84.00 89 ILE A CA 1
ATOM 718 C C . ILE A 1 89 ? -10.557 -8.900 -1.856 1.00 84.00 89 ILE A C 1
ATOM 720 O O . ILE A 1 89 ? -11.720 -8.814 -1.481 1.00 84.00 89 ILE A O 1
ATOM 724 N N . MET A 1 90 ? -9.898 -10.061 -1.855 1.00 84.50 90 MET A N 1
ATOM 725 C CA . MET A 1 90 ? -10.501 -11.330 -1.425 1.00 84.50 90 MET A CA 1
ATOM 726 C C . MET A 1 90 ? -11.097 -11.263 -0.013 1.00 84.50 90 MET A C 1
ATOM 728 O O . MET A 1 90 ? -12.172 -11.806 0.232 1.00 84.50 90 MET A O 1
ATOM 732 N N . ARG A 1 91 ? -10.404 -10.603 0.925 1.00 81.50 91 ARG A N 1
ATOM 733 C CA . ARG A 1 91 ? -10.907 -10.404 2.293 1.00 81.50 91 ARG A CA 1
ATOM 734 C C . ARG A 1 91 ? -12.123 -9.490 2.332 1.00 81.50 91 ARG A C 1
ATOM 736 O O . ARG A 1 91 ? -13.040 -9.773 3.089 1.00 81.50 91 ARG A O 1
ATOM 743 N N . ALA A 1 92 ? -12.124 -8.431 1.525 1.00 76.06 92 ALA A N 1
ATOM 744 C CA . ALA A 1 92 ? -13.238 -7.494 1.450 1.00 76.06 92 ALA A CA 1
ATOM 745 C C . ALA A 1 92 ? -14.499 -8.132 0.841 1.00 76.06 92 ALA A C 1
ATOM 747 O O . ALA A 1 92 ? -15.596 -7.856 1.304 1.00 76.06 92 ALA A O 1
ATOM 748 N N . VAL A 1 93 ? -14.354 -9.008 -0.161 1.00 74.81 93 VAL A N 1
ATOM 749 C CA . VAL A 1 93 ? -15.492 -9.691 -0.810 1.00 74.81 93 VAL A CA 1
ATOM 750 C C . VAL A 1 93 ? -16.121 -10.757 0.092 1.00 74.81 93 VAL A C 1
ATOM 752 O O . VAL A 1 93 ? -17.328 -10.965 0.051 1.00 74.81 93 VAL A O 1
ATOM 755 N N . ARG A 1 94 ? -15.319 -11.452 0.908 1.00 72.81 94 ARG A N 1
ATOM 756 C CA . ARG A 1 94 ? -15.789 -12.578 1.736 1.00 72.81 94 ARG A CA 1
ATOM 757 C C . ARG A 1 94 ? -16.366 -12.184 3.099 1.00 72.81 94 ARG A C 1
ATOM 759 O O . ARG A 1 94 ? -16.754 -13.086 3.833 1.00 72.81 94 ARG A O 1
ATOM 766 N N . ASP A 1 95 ? -16.395 -10.893 3.430 1.00 64.25 95 ASP A N 1
ATOM 767 C CA . ASP A 1 95 ? -16.923 -10.363 4.699 1.00 64.25 95 ASP A CA 1
ATOM 768 C C . ASP A 1 95 ? -16.351 -11.093 5.943 1.00 64.25 95 ASP A C 1
ATOM 770 O O . ASP A 1 95 ? -17.051 -11.443 6.889 1.00 64.25 95 ASP A O 1
ATOM 774 N N . ASP A 1 96 ? -15.042 -11.387 5.921 1.00 67.56 96 ASP A N 1
ATOM 775 C CA . ASP A 1 96 ? -14.314 -12.021 7.037 1.00 67.56 96 ASP A CA 1
ATOM 776 C C . ASP A 1 96 ? -14.201 -11.028 8.214 1.00 67.56 96 ASP A C 1
ATOM 778 O O . ASP A 1 96 ? -13.953 -9.842 7.994 1.00 67.56 96 ASP A O 1
ATOM 782 N N . ASP A 1 97 ? -14.283 -11.481 9.468 1.00 66.69 97 ASP A N 1
ATOM 783 C CA . ASP A 1 97 ? -14.055 -10.662 10.675 1.00 66.69 97 ASP A CA 1
ATOM 784 C C . ASP A 1 97 ? -12.722 -9.886 10.619 1.00 66.69 97 ASP A C 1
ATOM 786 O O . ASP A 1 97 ? -12.582 -8.779 11.153 1.00 66.69 97 ASP A O 1
ATOM 790 N N . LYS A 1 98 ? -11.717 -10.435 9.924 1.00 69.75 98 LYS A N 1
ATOM 791 C CA . LYS A 1 98 ? -10.438 -9.745 9.683 1.00 69.75 98 LYS A CA 1
ATOM 792 C C . LYS A 1 98 ? -10.571 -8.540 8.751 1.00 69.75 98 LYS A C 1
ATOM 794 O O . LYS A 1 98 ? -9.820 -7.578 8.902 1.00 69.75 98 LYS A O 1
ATOM 799 N N . SER A 1 99 ? -11.516 -8.568 7.815 1.00 69.94 99 SER A N 1
ATOM 800 C CA . SER A 1 99 ? -11.806 -7.463 6.895 1.00 69.94 99 SER A CA 1
ATOM 801 C C . SER A 1 99 ? -12.394 -6.253 7.633 1.00 69.94 99 SER A C 1
ATOM 803 O O . SER A 1 99 ? -12.022 -5.110 7.351 1.00 69.94 99 SER A O 1
ATOM 805 N N . LEU A 1 100 ? -13.209 -6.499 8.667 1.00 68.50 100 LEU A N 1
ATOM 806 C CA . LEU A 1 100 ? -13.749 -5.460 9.540 1.00 68.50 100 LEU A CA 1
ATOM 807 C C . LEU A 1 100 ? -12.638 -4.773 10.343 1.00 68.50 100 LEU A C 1
ATOM 809 O O . LEU A 1 100 ? -12.616 -3.546 10.450 1.00 68.50 100 LEU A O 1
ATOM 813 N N . ALA A 1 101 ? -11.683 -5.544 10.874 1.00 78.19 101 ALA A N 1
ATOM 814 C CA . ALA A 1 101 ? -10.531 -4.993 11.587 1.00 78.19 101 ALA A CA 1
ATOM 815 C C . ALA A 1 101 ? -9.651 -4.114 10.679 1.00 78.19 101 ALA A C 1
ATOM 817 O O . ALA A 1 101 ? -9.253 -3.021 11.085 1.00 78.19 101 ALA A O 1
ATOM 818 N N . GLU A 1 102 ? -9.396 -4.556 9.443 1.00 78.31 102 GLU A N 1
ATOM 819 C CA . GLU A 1 102 ? -8.651 -3.774 8.448 1.00 78.31 102 GLU A CA 1
ATOM 820 C C . GLU A 1 102 ? -9.383 -2.483 8.064 1.00 78.31 102 GLU A C 1
ATOM 822 O O . GLU A 1 102 ? -8.770 -1.417 8.005 1.00 78.31 102 GLU A O 1
ATOM 827 N N . THR A 1 103 ? -10.696 -2.560 7.839 1.00 71.62 103 THR A N 1
ATOM 828 C CA . THR A 1 103 ? -11.530 -1.396 7.508 1.00 71.62 103 THR A CA 1
ATOM 829 C C . THR A 1 103 ? -11.511 -0.384 8.646 1.00 71.62 103 THR A C 1
ATOM 831 O O . THR A 1 103 ? -11.236 0.790 8.418 1.00 71.62 103 THR A O 1
ATOM 834 N N . LYS A 1 104 ? -11.683 -0.849 9.889 1.00 77.88 104 LYS A N 1
ATOM 835 C CA . LYS A 1 104 ? -11.586 -0.009 11.085 1.00 77.88 104 LYS A CA 1
ATOM 836 C C . LYS A 1 104 ? -10.234 0.698 11.185 1.00 77.88 104 LYS A C 1
ATOM 838 O O . LYS A 1 104 ? -10.199 1.879 11.508 1.00 77.88 104 LYS A O 1
ATOM 843 N N . GLU A 1 105 ? -9.128 0.007 10.902 1.00 81.56 105 GLU A N 1
ATOM 844 C CA . GLU A 1 105 ? -7.794 0.616 10.933 1.00 81.56 105 GLU A CA 1
ATOM 845 C C . GLU A 1 105 ? -7.623 1.689 9.848 1.00 81.56 105 GLU A C 1
ATOM 847 O O . GLU A 1 105 ? -7.083 2.762 10.121 1.00 81.56 105 GLU A O 1
ATOM 852 N N . ILE A 1 106 ? -8.086 1.421 8.624 1.00 81.31 106 ILE A N 1
ATOM 853 C CA . ILE A 1 106 ? -8.015 2.389 7.524 1.00 81.31 106 ILE A CA 1
ATOM 854 C C . ILE A 1 106 ? -8.842 3.629 7.875 1.00 81.31 106 ILE A C 1
ATOM 856 O O . ILE A 1 106 ? -8.299 4.731 7.838 1.00 81.31 106 ILE A O 1
ATOM 860 N N . THR A 1 107 ? -10.097 3.445 8.290 1.00 76.69 107 THR A N 1
ATOM 861 C CA . THR A 1 107 ? -11.006 4.526 8.688 1.00 76.69 107 THR A CA 1
ATOM 862 C C . THR A 1 107 ? -10.445 5.336 9.858 1.00 76.69 107 THR A C 1
ATOM 864 O O . THR A 1 107 ? -10.358 6.557 9.759 1.00 76.69 107 THR A O 1
ATOM 867 N N . ASP A 1 108 ? -9.943 4.689 10.917 1.00 81.69 108 ASP A N 1
ATOM 868 C CA . ASP A 1 108 ? -9.309 5.372 12.058 1.00 81.69 108 ASP A CA 1
ATOM 869 C C . ASP A 1 108 ? -8.115 6.249 11.615 1.00 81.69 108 ASP A C 1
ATOM 871 O O . ASP A 1 108 ? -7.845 7.288 12.223 1.00 81.69 108 ASP A O 1
ATOM 875 N N . ARG A 1 109 ? -7.378 5.845 10.567 1.00 83.12 109 ARG A N 1
ATOM 876 C CA . ARG A 1 109 ? -6.215 6.583 10.040 1.00 83.12 109 ARG A CA 1
ATOM 877 C C . ARG A 1 109 ? -6.580 7.695 9.058 1.00 83.12 109 ARG A C 1
ATOM 879 O O . ARG A 1 109 ? -5.826 8.663 8.974 1.00 83.12 109 ARG A O 1
ATOM 886 N N . THR A 1 110 ? -7.658 7.547 8.289 1.00 77.62 110 THR A N 1
ATOM 887 C CA . THR A 1 110 ? -8.051 8.515 7.250 1.00 77.62 110 THR A CA 1
ATOM 888 C C . THR A 1 110 ? -9.098 9.511 7.726 1.00 77.62 110 THR A C 1
ATOM 890 O O . THR A 1 110 ? -9.035 10.677 7.353 1.00 77.62 110 THR A O 1
ATOM 893 N N . GLU A 1 111 ? -10.037 9.065 8.553 1.00 77.56 111 GLU A N 1
ATOM 894 C CA . GLU A 1 111 ? -11.141 9.871 9.092 1.00 77.56 111 GLU A CA 1
ATOM 895 C C . GLU A 1 111 ? -10.884 10.292 10.546 1.00 77.56 111 GLU A C 1
ATOM 897 O O . GLU A 1 111 ? -11.493 11.236 11.047 1.00 77.56 111 GLU A O 1
ATOM 902 N N . GLY A 1 112 ? -9.910 9.650 11.197 1.00 75.12 112 GLY A N 1
ATOM 903 C CA . GLY A 1 112 ? -9.526 9.924 12.572 1.00 75.12 112 GLY A CA 1
ATOM 904 C C . GLY A 1 112 ? -10.257 9.025 13.564 1.00 75.12 112 GLY A C 1
ATOM 905 O O . GLY A 1 112 ? -11.373 8.563 13.342 1.00 75.12 112 GLY A O 1
ATOM 906 N N . LYS A 1 113 ? -9.606 8.777 14.701 1.00 81.31 113 LYS A N 1
ATOM 907 C CA . LYS A 1 113 ? -10.146 7.939 15.770 1.00 81.31 113 LYS A CA 1
ATOM 908 C C . LYS A 1 113 ? -10.808 8.786 16.849 1.00 81.31 113 LYS A C 1
ATOM 910 O O . LYS A 1 113 ? -10.274 9.823 17.251 1.00 81.31 113 LYS A O 1
ATOM 915 N N . ALA A 1 114 ? -11.929 8.304 17.381 1.00 81.69 114 ALA A N 1
ATOM 916 C CA . ALA A 1 114 ? -12.531 8.886 18.575 1.00 81.69 114 ALA A CA 1
ATOM 917 C C . ALA A 1 114 ? -11.511 8.923 19.729 1.00 81.69 114 ALA A C 1
ATOM 919 O O . ALA A 1 114 ? -10.763 7.963 19.946 1.00 81.69 114 ALA A O 1
ATOM 920 N N . ARG A 1 115 ? -11.473 10.037 20.473 1.00 77.81 115 ARG A N 1
ATOM 921 C CA . ARG A 1 115 ? -10.575 10.197 21.625 1.00 77.81 115 ARG A CA 1
ATOM 922 C C . ARG A 1 115 ? -10.849 9.079 22.631 1.00 77.81 115 ARG A C 1
ATOM 924 O O . ARG A 1 115 ? -11.951 8.985 23.162 1.00 77.81 115 ARG A O 1
ATOM 931 N N . GLN A 1 116 ? -9.852 8.232 22.883 1.00 78.75 116 GLN A N 1
ATOM 932 C CA . GLN A 1 116 ? -9.962 7.191 23.900 1.00 78.75 116 GLN A CA 1
ATOM 933 C C . GLN A 1 116 ? -9.892 7.845 25.278 1.00 78.75 116 GLN A C 1
ATOM 935 O O . GLN A 1 116 ? -8.883 8.461 25.621 1.00 78.75 116 GLN A O 1
ATOM 940 N N . ASN A 1 117 ? -10.969 7.729 26.053 1.00 75.94 117 ASN A N 1
ATOM 941 C CA . ASN A 1 117 ? -10.948 8.113 27.454 1.00 75.94 117 ASN A CA 1
ATOM 942 C C . ASN A 1 117 ? -10.303 6.968 28.243 1.00 75.94 117 ASN A C 1
ATOM 944 O O . ASN A 1 117 ? -10.890 5.894 28.361 1.00 75.94 117 ASN A O 1
ATOM 948 N N . ILE A 1 118 ? -9.079 7.172 28.725 1.00 77.88 118 ILE A N 1
ATOM 949 C CA . ILE A 1 118 ? -8.445 6.232 29.649 1.00 77.88 118 ILE A CA 1
ATOM 950 C C . ILE A 1 118 ? -8.915 6.643 31.040 1.00 77.88 118 ILE A C 1
ATOM 952 O O . ILE A 1 118 ? -8.391 7.595 31.617 1.00 77.88 118 ILE A O 1
ATOM 956 N N . GLY A 1 119 ? -9.931 5.951 31.554 1.00 68.81 119 GLY A N 1
ATOM 957 C CA . GLY A 1 119 ? -10.296 6.047 32.962 1.00 68.81 119 GLY A CA 1
ATOM 958 C C . GLY A 1 119 ? -9.161 5.460 33.791 1.00 68.81 119 GLY A C 1
ATOM 959 O O . GLY A 1 119 ? -9.034 4.244 33.888 1.00 68.81 119 GLY A O 1
ATOM 960 N N . ILE A 1 120 ? -8.291 6.317 34.321 1.00 69.69 120 ILE A N 1
ATOM 961 C CA . ILE A 1 120 ? -7.344 5.916 35.357 1.00 69.69 120 ILE A CA 1
ATOM 962 C C . ILE A 1 120 ? -8.147 5.934 36.654 1.00 69.69 120 ILE A C 1
ATOM 964 O O . ILE A 1 120 ? -8.408 7.003 37.199 1.00 69.69 120 ILE A O 1
ATOM 968 N N . GLU A 1 121 ? -8.584 4.765 37.118 1.00 67.56 121 GLU A N 1
ATOM 969 C CA . GLU A 1 121 ? -9.056 4.616 38.493 1.00 67.56 121 GLU A CA 1
ATOM 970 C C . GLU A 1 121 ? -7.841 4.794 39.410 1.00 67.56 121 GLU A C 1
ATOM 972 O O . GLU A 1 121 ? -7.028 3.892 39.600 1.00 67.56 121 GLU A O 1
ATOM 977 N N . THR A 1 122 ? -7.645 6.016 39.899 1.00 60.12 122 THR A N 1
ATOM 978 C CA . THR A 1 122 ? -6.726 6.283 41.002 1.00 60.12 122 THR A CA 1
ATOM 979 C C . THR A 1 122 ? -7.393 5.818 42.285 1.00 60.12 122 THR A C 1
ATOM 981 O O . THR A 1 122 ? -8.356 6.444 42.726 1.00 60.12 122 THR A O 1
ATOM 984 N N . ASP A 1 123 ? -6.859 4.760 42.898 1.00 61.00 123 ASP A N 1
ATOM 985 C CA . ASP A 1 123 ? -7.039 4.529 44.332 1.00 61.00 123 ASP A CA 1
ATOM 986 C C . ASP A 1 123 ? -6.741 5.843 45.066 1.00 61.00 123 ASP A C 1
ATOM 988 O O . ASP A 1 123 ? -5.742 6.505 44.772 1.00 61.00 123 ASP A O 1
ATOM 992 N N . GLU A 1 124 ? -7.579 6.218 46.033 1.00 58.12 124 GLU A N 1
ATOM 993 C CA . GLU A 1 124 ? -7.574 7.517 46.737 1.00 58.12 124 GLU A CA 1
ATOM 994 C C . GLU A 1 124 ? -6.254 7.851 47.476 1.00 58.12 124 GLU A C 1
ATOM 996 O O . GLU A 1 124 ? -6.120 8.912 48.081 1.00 58.12 124 GLU A O 1
ATOM 1001 N N . LYS A 1 125 ? -5.251 6.966 47.414 1.00 57.66 125 LYS A N 1
ATOM 1002 C CA . LYS A 1 125 ? -3.898 7.142 47.965 1.00 57.66 125 LYS A CA 1
ATOM 1003 C C . LYS A 1 125 ? -2.805 7.362 46.914 1.00 57.66 125 LYS A C 1
ATOM 1005 O O . LYS A 1 125 ? -1.644 7.544 47.279 1.00 57.66 125 LYS A O 1
ATOM 1010 N N . ALA A 1 126 ? -3.125 7.312 45.623 1.00 57.62 126 ALA A N 1
ATOM 1011 C CA . ALA A 1 126 ? -2.143 7.490 44.563 1.00 57.62 126 ALA A CA 1
ATOM 1012 C C . ALA A 1 126 ? -2.001 8.977 44.213 1.00 57.62 126 ALA A C 1
ATOM 1014 O O . ALA A 1 126 ? -2.935 9.608 43.721 1.00 57.62 126 ALA A O 1
ATOM 1015 N N . VAL A 1 127 ? -0.810 9.533 44.455 1.00 59.53 127 VAL A N 1
ATOM 1016 C CA . VAL A 1 127 ? -0.427 10.885 44.019 1.00 59.53 127 VAL A CA 1
ATOM 1017 C C . VAL A 1 127 ? -0.783 11.038 42.534 1.00 59.53 127 VAL A C 1
ATOM 1019 O O . VAL A 1 127 ? -0.382 10.181 41.744 1.00 59.53 127 VAL A O 1
ATOM 1022 N N . PRO A 1 128 ? -1.522 12.083 42.116 1.00 59.16 128 PRO A N 1
ATOM 1023 C CA . PRO A 1 128 ? -1.890 12.253 40.717 1.00 59.16 128 PRO A CA 1
ATOM 1024 C C . PRO A 1 128 ? -0.627 12.498 39.885 1.00 59.16 128 PRO A C 1
ATOM 1026 O O . PRO A 1 128 ? -0.063 13.593 39.868 1.00 59.16 128 PRO A O 1
ATOM 1029 N N . ILE A 1 129 ? -0.157 11.454 39.201 1.00 58.00 129 ILE A N 1
ATOM 1030 C CA . ILE A 1 129 ? 0.970 11.546 38.276 1.00 58.00 129 ILE A CA 1
ATOM 1031 C C . ILE A 1 129 ? 0.429 12.074 36.949 1.00 58.00 129 ILE A C 1
ATOM 1033 O O . ILE A 1 129 ? -0.095 11.328 36.122 1.00 58.00 129 ILE A O 1
ATOM 1037 N N . ILE A 1 130 ? 0.593 13.372 36.715 1.00 61.03 130 ILE A N 1
ATOM 1038 C CA . ILE A 1 130 ? 0.501 13.930 35.365 1.00 61.03 130 ILE A CA 1
ATOM 1039 C C . ILE A 1 130 ? 1.819 13.568 34.672 1.00 61.03 130 ILE A C 1
ATOM 1041 O O . ILE A 1 130 ? 2.893 13.800 35.226 1.00 61.03 130 ILE A O 1
ATOM 1045 N N . ARG A 1 131 ? 1.780 12.956 33.478 1.00 49.47 131 ARG A N 1
ATOM 1046 C CA . ARG A 1 131 ? 3.007 12.557 32.758 1.00 49.47 131 ARG A CA 1
ATOM 1047 C C . ARG A 1 131 ? 3.983 13.741 32.664 1.00 49.47 131 ARG A C 1
ATOM 1049 O O . ARG A 1 131 ? 3.704 14.713 31.973 1.00 49.47 131 ARG A O 1
ATOM 1056 N N . GLY A 1 132 ? 5.129 13.617 33.338 1.00 53.53 132 GLY A N 1
ATOM 1057 C CA . GLY A 1 132 ? 6.202 14.619 33.361 1.00 53.53 132 GLY A CA 1
ATOM 1058 C C . GLY A 1 132 ? 6.222 15.552 34.578 1.00 53.53 132 GLY A C 1
ATOM 1059 O O . GLY A 1 132 ? 7.149 16.349 34.682 1.00 53.53 132 GLY A O 1
ATOM 1060 N N . PHE A 1 133 ? 5.261 15.457 35.503 1.00 55.62 133 PHE A N 1
ATOM 1061 C CA . PHE A 1 133 ? 5.210 16.311 36.691 1.00 55.62 133 PHE A CA 1
ATOM 1062 C C . PHE A 1 133 ? 4.698 15.537 37.914 1.00 55.62 133 PHE A C 1
ATOM 1064 O O . PHE A 1 133 ? 3.576 15.033 37.918 1.00 55.62 133 PHE A O 1
ATOM 1071 N N . VAL A 1 134 ? 5.523 15.447 38.960 1.00 64.44 134 VAL A N 1
ATOM 1072 C CA . VAL A 1 134 ? 5.118 14.920 40.271 1.00 64.44 134 VAL A CA 1
ATOM 1073 C C . VAL A 1 134 ? 4.751 16.115 41.142 1.00 64.44 134 VAL A C 1
ATOM 1075 O O . VAL A 1 134 ? 5.607 16.959 41.398 1.00 64.44 134 VAL A O 1
ATOM 1078 N N . ILE A 1 135 ? 3.492 16.204 41.580 1.00 64.50 135 ILE A N 1
ATOM 1079 C CA . ILE A 1 135 ? 3.068 17.218 42.552 1.00 64.50 135 ILE A CA 1
ATOM 1080 C C . ILE A 1 135 ? 3.619 16.789 43.919 1.00 64.50 135 ILE A C 1
ATOM 1082 O O . ILE A 1 135 ? 3.213 15.734 44.409 1.00 64.50 135 ILE A O 1
ATOM 1086 N N . PRO A 1 136 ? 4.542 17.543 44.543 1.00 63.75 136 PRO A N 1
ATOM 1087 C CA . PRO A 1 136 ? 4.996 17.224 45.887 1.00 63.75 136 PRO A CA 1
ATOM 1088 C C . PRO A 1 136 ? 3.825 17.395 46.858 1.00 63.75 136 PRO A C 1
ATOM 1090 O O . PRO A 1 136 ? 3.323 18.501 47.056 1.00 63.75 136 PRO A O 1
ATOM 1093 N N . THR A 1 137 ? 3.375 16.293 47.450 1.00 68.12 137 THR A N 1
ATOM 1094 C CA . THR A 1 137 ? 2.419 16.313 48.557 1.00 68.12 137 THR A CA 1
ATOM 1095 C C . THR A 1 137 ? 3.183 16.526 49.858 1.00 68.12 137 THR A C 1
ATOM 1097 O O . THR A 1 137 ? 4.212 15.889 50.090 1.00 68.12 137 THR A O 1
ATOM 1100 N N . LEU A 1 138 ? 2.695 17.435 50.703 1.00 64.19 138 LEU A N 1
ATOM 1101 C CA . LEU A 1 138 ? 3.215 17.591 52.060 1.00 64.19 138 LEU A CA 1
ATOM 1102 C C . LEU A 1 138 ? 3.039 16.268 52.827 1.00 64.19 138 LEU A C 1
ATOM 1104 O O . LEU A 1 138 ? 1.978 15.658 52.704 1.00 64.19 138 LEU A O 1
ATOM 1108 N N . PRO A 1 139 ? 4.046 15.813 53.597 1.00 73.38 139 PRO A N 1
ATOM 1109 C CA . PRO A 1 139 ? 3.898 14.646 54.456 1.00 73.38 139 PRO A CA 1
ATOM 1110 C C . PRO A 1 139 ? 2.793 14.879 55.489 1.00 73.38 139 PRO A C 1
ATOM 1112 O O . PRO A 1 139 ? 2.764 15.931 56.139 1.00 73.38 139 PRO A O 1
ATOM 1115 N N . ASP A 1 140 ? 1.922 13.887 55.667 1.00 64.19 140 ASP A N 1
ATOM 1116 C CA . ASP A 1 140 ? 0.917 13.899 56.728 1.00 64.19 140 ASP A CA 1
ATOM 1117 C C . ASP A 1 140 ? 1.631 14.015 58.088 1.00 64.19 140 ASP A C 1
ATOM 1119 O O . ASP A 1 140 ? 2.423 13.149 58.459 1.00 64.19 140 ASP A O 1
ATOM 1123 N N . GLY A 1 141 ? 1.397 15.122 58.804 1.00 61.88 141 GLY A N 1
ATOM 1124 C CA . GLY A 1 141 ? 1.991 15.409 60.120 1.00 61.88 141 GLY A CA 1
ATOM 1125 C C . GLY A 1 141 ? 2.980 16.583 60.178 1.00 61.88 141 GLY A C 1
ATOM 1126 O O . GLY A 1 141 ? 3.387 16.972 61.271 1.00 61.88 141 GLY A O 1
ATOM 1127 N N . TYR A 1 142 ? 3.335 17.212 59.048 1.00 62.56 142 TYR A N 1
ATOM 1128 C CA . TYR A 1 142 ? 4.323 18.309 59.041 1.00 62.56 142 TYR A CA 1
ATOM 1129 C C . TYR A 1 142 ? 3.887 19.550 59.849 1.00 62.56 142 TYR A C 1
ATOM 1131 O O . TYR A 1 142 ? 4.715 20.259 60.422 1.00 62.56 142 TYR A O 1
ATOM 1139 N N . ILE A 1 143 ? 2.581 19.823 59.911 1.00 62.38 143 ILE A N 1
ATOM 1140 C CA . ILE A 1 143 ? 2.040 21.015 60.579 1.00 62.38 143 ILE A CA 1
ATOM 1141 C C . ILE A 1 143 ? 2.082 20.865 62.110 1.00 62.38 143 ILE A C 1
ATOM 1143 O O . ILE A 1 143 ? 2.403 21.826 62.811 1.00 62.38 143 ILE A O 1
ATOM 1147 N N . ASP A 1 144 ? 1.844 19.663 62.636 1.00 62.03 144 ASP A N 1
ATOM 1148 C CA . ASP A 1 144 ? 1.700 19.449 64.081 1.00 62.03 144 ASP A CA 1
ATOM 1149 C C . ASP A 1 144 ? 3.046 19.495 64.822 1.00 62.03 144 ASP A C 1
ATOM 1151 O O . ASP A 1 144 ? 3.144 20.105 65.889 1.00 62.03 144 ASP A O 1
ATOM 1155 N N . GLU A 1 145 ? 4.119 18.949 64.238 1.00 61.50 145 GLU A N 1
ATOM 1156 C CA . GLU A 1 145 ? 5.461 18.999 64.844 1.00 61.50 145 GLU A CA 1
ATOM 1157 C C . GLU A 1 145 ? 6.030 20.426 64.915 1.00 61.50 145 GLU A C 1
ATOM 1159 O O . GLU A 1 145 ? 6.747 20.780 65.857 1.00 61.50 145 GLU A O 1
ATOM 1164 N N . HIS A 1 146 ? 5.695 21.267 63.935 1.00 58.50 146 HIS A N 1
ATOM 1165 C CA . HIS A 1 146 ? 6.165 22.650 63.867 1.00 58.50 146 HIS A CA 1
ATOM 1166 C C . HIS A 1 146 ? 5.366 23.586 64.784 1.00 58.50 146 HIS A C 1
ATOM 1168 O O . HIS A 1 146 ? 5.940 24.525 65.338 1.00 58.50 146 HIS A O 1
ATOM 1174 N N . ILE A 1 147 ? 4.077 23.309 65.012 1.00 59.56 147 ILE A N 1
ATOM 1175 C CA . ILE A 1 147 ? 3.262 24.024 66.007 1.00 59.56 147 ILE A CA 1
ATOM 1176 C C . ILE A 1 147 ? 3.676 23.630 67.433 1.00 59.56 147 ILE A C 1
ATOM 1178 O O . ILE A 1 147 ? 3.736 24.492 68.311 1.00 59.56 147 ILE A O 1
ATOM 1182 N N . ALA A 1 148 ? 4.023 22.360 67.670 1.00 59.28 148 ALA A N 1
ATOM 1183 C CA . ALA A 1 148 ? 4.457 21.878 68.983 1.00 59.28 148 ALA A CA 1
ATOM 1184 C C . ALA A 1 148 ? 5.814 22.451 69.435 1.00 59.28 148 ALA A C 1
ATOM 1186 O O . ALA A 1 148 ? 6.020 22.642 70.627 1.00 59.28 148 ALA A O 1
ATOM 1187 N N . LYS A 1 149 ? 6.727 22.761 68.504 1.00 59.44 149 LYS A N 1
ATOM 1188 C CA . LYS A 1 149 ? 8.031 23.391 68.801 1.00 59.44 149 LYS A CA 1
ATOM 1189 C C . LYS A 1 149 ? 7.981 24.910 69.007 1.00 59.44 149 LYS A C 1
ATOM 1191 O O . LYS A 1 149 ? 8.994 25.490 69.389 1.00 59.44 149 LYS A O 1
ATOM 1196 N N . ALA A 1 150 ? 6.851 25.552 68.712 1.00 56.31 150 ALA A N 1
ATOM 1197 C CA . ALA A 1 150 ? 6.665 27.000 68.832 1.00 56.31 150 ALA A CA 1
ATOM 1198 C C . ALA A 1 150 ? 5.928 27.425 70.123 1.00 56.31 150 ALA A C 1
ATOM 1200 O O . ALA A 1 150 ? 5.644 28.612 70.296 1.00 56.31 150 ALA A O 1
ATOM 1201 N N . ARG A 1 151 ? 5.617 26.474 71.014 1.00 46.00 151 ARG A N 1
ATOM 1202 C CA . ARG A 1 151 ? 5.169 26.703 72.397 1.00 46.00 151 ARG A CA 1
ATOM 1203 C C . ARG A 1 151 ? 6.272 26.323 73.372 1.00 46.00 151 ARG A C 1
ATOM 1205 O O . ARG A 1 151 ? 6.329 26.982 74.431 1.00 46.00 151 ARG A O 1
#

pLDDT: mean 70.89, std 13.21, range [39.09, 93.12]